Protein AF-A0A354J6S6-F1 (afdb_monomer)

Structure (mmCIF, N/CA/C/O backbone):
data_AF-A0A354J6S6-F1
#
_entry.id   AF-A0A354J6S6-F1
#
loop_
_atom_site.group_PDB
_atom_site.id
_atom_site.type_symbol
_atom_site.label_atom_id
_atom_site.label_alt_id
_atom_site.label_comp_id
_atom_site.label_asym_id
_atom_site.label_entity_id
_atom_site.label_seq_id
_atom_site.pdbx_PDB_ins_code
_atom_site.Cartn_x
_atom_site.Cartn_y
_atom_site.Cartn_z
_atom_site.occupancy
_atom_site.B_iso_or_equiv
_atom_site.auth_seq_id
_atom_site.auth_comp_id
_atom_site.auth_asym_id
_atom_site.auth_atom_id
_atom_site.pdbx_PDB_model_num
ATOM 1 N N . PHE A 1 1 ? -6.147 19.879 9.873 1.00 92.12 1 PHE A N 1
ATOM 2 C CA . PHE A 1 1 ? -7.380 19.449 9.183 1.00 92.12 1 PHE A CA 1
ATOM 3 C C . PHE A 1 1 ? -7.993 18.190 9.792 1.00 92.12 1 PHE A C 1
ATOM 5 O O . PHE A 1 1 ? -9.134 18.290 10.208 1.00 92.12 1 PHE A O 1
ATOM 12 N N . LEU A 1 2 ? -7.271 17.069 9.957 1.00 96.31 2 LEU A N 1
ATOM 13 C CA . LEU A 1 2 ? -7.845 15.833 10.538 1.00 96.31 2 LEU A CA 1
ATOM 14 C C . LEU A 1 2 ? -8.510 16.030 11.914 1.00 96.31 2 LEU A C 1
ATOM 16 O O . LEU A 1 2 ? -9.685 15.723 12.055 1.00 96.31 2 LEU A O 1
ATOM 20 N N . ARG A 1 3 ? -7.830 16.672 12.881 1.00 97.00 3 ARG A N 1
ATOM 21 C CA . ARG A 1 3 ? -8.440 17.005 14.191 1.00 97.00 3 ARG A CA 1
ATOM 22 C C . ARG A 1 3 ? -9.715 17.845 14.075 1.00 97.00 3 ARG A C 1
ATOM 24 O O . ARG A 1 3 ? -10.620 17.708 14.885 1.00 97.00 3 ARG A O 1
ATOM 31 N N . ALA A 1 4 ? -9.774 18.748 13.094 1.00 97.81 4 ALA A N 1
ATOM 32 C CA . ALA A 1 4 ? -10.957 19.576 12.875 1.00 97.81 4 ALA A CA 1
ATOM 33 C C . ALA A 1 4 ? -12.112 18.746 12.293 1.00 97.81 4 ALA A C 1
ATOM 35 O O . ALA A 1 4 ? -13.246 18.927 12.717 1.00 97.81 4 ALA A O 1
ATOM 36 N N . ALA A 1 5 ? -11.816 17.808 11.388 1.00 97.44 5 ALA A N 1
ATOM 37 C CA . ALA A 1 5 ? -12.805 16.888 10.834 1.00 97.44 5 ALA A CA 1
ATOM 38 C C . ALA A 1 5 ? -13.361 15.926 11.901 1.00 97.44 5 ALA A C 1
ATOM 40 O O . ALA A 1 5 ? -14.571 15.749 11.979 1.00 97.44 5 ALA A O 1
ATOM 41 N N . GLU A 1 6 ? -12.509 15.365 12.766 1.00 97.69 6 GLU A N 1
ATOM 42 C CA . GLU A 1 6 ? -12.949 14.545 13.908 1.00 97.69 6 GLU A CA 1
ATOM 43 C C . GLU A 1 6 ? -13.781 15.350 14.906 1.00 97.69 6 GLU A C 1
ATOM 45 O O . GLU A 1 6 ? -14.809 14.875 15.382 1.00 97.69 6 GLU A O 1
ATOM 50 N N . LYS A 1 7 ? -13.382 16.599 15.186 1.00 97.56 7 LYS A N 1
ATOM 51 C CA . LYS A 1 7 ? -14.154 17.498 16.049 1.00 97.56 7 LYS A CA 1
ATOM 52 C C . LYS A 1 7 ? -15.552 17.768 15.489 1.00 97.56 7 LYS A C 1
ATOM 54 O O . LYS A 1 7 ? -16.501 17.770 16.262 1.00 97.56 7 LYS A O 1
ATOM 59 N N . GLU A 1 8 ? -15.669 18.003 14.183 1.00 98.00 8 GLU A N 1
ATOM 60 C CA . GLU A 1 8 ? -16.962 18.235 13.527 1.00 98.00 8 GLU A CA 1
ATOM 61 C C . GLU A 1 8 ? -17.826 16.967 13.513 1.00 98.00 8 GLU A C 1
ATOM 63 O O . GLU A 1 8 ? -19.022 17.025 13.778 1.00 98.00 8 GLU A O 1
ATOM 68 N N . ARG A 1 9 ? -17.218 15.802 13.254 1.00 96.19 9 ARG A N 1
ATOM 69 C CA . ARG A 1 9 ? -17.918 14.510 13.252 1.00 96.19 9 ARG A CA 1
ATOM 70 C C . ARG A 1 9 ? -18.348 14.066 14.657 1.00 96.19 9 ARG A C 1
ATOM 72 O O . ARG A 1 9 ? -19.342 13.360 14.789 1.00 96.19 9 ARG A O 1
ATOM 79 N N . GLY A 1 10 ? -17.604 14.453 15.693 1.00 97.19 10 GLY A N 1
ATOM 80 C CA . GLY A 1 10 ? -17.830 14.038 17.082 1.00 97.19 10 GLY A CA 1
ATOM 81 C C . GLY A 1 10 ? -17.272 12.652 17.435 1.00 97.19 10 GLY A C 1
ATOM 82 O O . GLY A 1 10 ? -17.490 12.176 18.546 1.00 97.19 10 GLY A O 1
ATOM 83 N N . GLU A 1 11 ? -16.540 12.010 16.524 1.00 95.81 11 GLU A N 1
ATOM 84 C CA . GLU A 1 11 ? -15.887 10.711 16.721 1.00 95.81 11 GLU A CA 1
ATOM 85 C C . GLU A 1 11 ? -14.614 10.598 15.867 1.00 95.81 11 GLU A C 1
ATOM 87 O O . GLU A 1 11 ? -14.415 11.364 14.917 1.00 95.81 11 GLU A O 1
ATOM 92 N N . SER A 1 12 ? -13.754 9.632 16.203 1.00 95.50 12 SER A N 1
ATOM 93 C CA . SER A 1 12 ? -12.519 9.368 15.460 1.00 95.50 12 SER A CA 1
ATOM 94 C C . SER A 1 12 ? -12.793 8.914 14.027 1.00 95.50 12 SER A C 1
ATOM 96 O O . SER A 1 12 ? -13.715 8.138 13.763 1.00 95.50 12 SER A O 1
ATOM 98 N N . LEU A 1 13 ? -11.948 9.356 13.097 1.00 96.81 13 LEU A N 1
ATOM 99 C CA . LEU A 1 13 ? -11.985 8.907 11.710 1.00 96.81 13 LEU A CA 1
ATOM 100 C C . LEU A 1 13 ? -11.153 7.635 11.543 1.00 96.81 13 LEU A C 1
ATOM 102 O O . LEU A 1 13 ? -10.016 7.560 12.004 1.00 96.81 13 LEU A O 1
ATOM 106 N N . ASP A 1 14 ? -11.696 6.663 10.814 1.00 96.38 14 ASP A N 1
ATOM 107 C CA . ASP A 1 14 ? -10.903 5.562 10.277 1.00 96.38 14 ASP A CA 1
ATOM 108 C C . ASP A 1 14 ? -10.081 6.071 9.091 1.00 96.38 14 ASP A C 1
ATOM 110 O O . ASP A 1 14 ? -10.628 6.446 8.054 1.00 96.38 14 ASP A O 1
ATOM 114 N N . ILE A 1 15 ? -8.758 6.089 9.249 1.00 98.31 15 ILE A N 1
ATOM 115 C CA . ILE A 1 15 ? -7.832 6.575 8.226 1.00 98.31 15 ILE A CA 1
ATOM 116 C C . ILE A 1 15 ? -7.281 5.402 7.422 1.00 98.31 15 ILE A C 1
ATOM 118 O O . ILE A 1 15 ? -6.848 4.385 7.976 1.00 98.31 15 ILE A O 1
ATOM 122 N N . MET A 1 16 ? -7.278 5.590 6.106 1.00 98.56 16 MET A N 1
ATOM 123 C CA . MET A 1 16 ? -6.583 4.760 5.136 1.00 98.56 16 MET A CA 1
ATOM 124 C C . MET A 1 16 ? -5.402 5.545 4.574 1.00 98.56 16 MET A C 1
ATOM 126 O O . MET A 1 16 ? -5.558 6.707 4.200 1.00 98.56 16 MET A O 1
ATOM 130 N N . LEU A 1 17 ? -4.226 4.927 4.552 1.00 98.69 17 LEU A N 1
ATOM 131 C CA . LEU A 1 17 ? -3.008 5.516 4.005 1.00 98.69 17 LEU A CA 1
ATOM 132 C C . LEU A 1 17 ? -2.629 4.809 2.705 1.00 98.69 17 LEU A C 1
ATOM 134 O O . LEU A 1 17 ? -2.772 3.597 2.605 1.00 98.69 17 LEU A O 1
ATOM 138 N N . SER A 1 18 ? -2.109 5.556 1.741 1.00 98.69 18 SER A N 1
ATOM 139 C CA . SER A 1 18 ? -1.698 5.028 0.439 1.00 98.69 18 SER A CA 1
ATOM 140 C C . SER A 1 18 ? -0.438 5.791 0.006 1.00 98.69 18 SER A C 1
ATOM 142 O O . SER A 1 18 ? -0.470 7.025 -0.032 1.00 98.69 18 SER A O 1
ATOM 144 N N . PRO A 1 19 ? 0.709 5.135 -0.246 1.00 98.50 19 PRO A N 1
ATOM 145 C CA . PRO A 1 19 ? 1.922 5.817 -0.684 1.00 98.50 19 PRO A CA 1
ATOM 146 C C . PRO A 1 19 ? 1.968 5.972 -2.210 1.00 98.50 19 PRO A C 1
ATOM 148 O O . PRO A 1 19 ? 1.656 5.044 -2.947 1.00 98.50 19 PRO A O 1
ATOM 151 N N . TRP A 1 20 ? 2.413 7.136 -2.696 1.00 98.75 20 TRP A N 1
ATOM 152 C CA . TRP A 1 20 ? 2.583 7.388 -4.138 1.00 98.75 20 TRP A CA 1
ATOM 153 C C . TRP A 1 20 ? 3.976 7.000 -4.631 1.00 98.75 20 TRP A C 1
ATOM 155 O O . TRP A 1 20 ? 4.140 6.575 -5.771 1.00 98.75 20 TRP A O 1
ATOM 165 N N . THR A 1 21 ? 5.001 7.157 -3.795 1.00 98.56 21 THR A N 1
ATOM 166 C CA . THR A 1 21 ? 6.372 6.804 -4.161 1.00 98.56 21 THR A CA 1
ATOM 167 C C . THR A 1 21 ? 7.246 6.625 -2.919 1.00 98.56 21 THR A C 1
ATOM 169 O O . THR A 1 21 ? 7.136 7.415 -1.975 1.00 98.56 21 THR A O 1
ATOM 172 N N . PRO A 1 22 ? 8.182 5.662 -2.929 1.00 98.62 22 PRO A N 1
ATOM 173 C CA . PRO A 1 22 ? 9.331 5.675 -2.033 1.00 98.62 22 PRO A CA 1
ATOM 174 C C . PRO A 1 22 ? 10.226 6.909 -2.271 1.00 98.62 22 PRO A C 1
ATOM 176 O O . PRO A 1 22 ? 10.141 7.546 -3.333 1.00 98.62 22 PRO A O 1
ATOM 179 N N . PRO A 1 23 ? 11.126 7.244 -1.327 1.00 98.56 23 PRO A N 1
ATOM 180 C CA . PRO A 1 23 ? 12.187 8.224 -1.542 1.00 98.56 23 PRO A CA 1
ATOM 181 C C . PRO A 1 23 ? 13.029 7.922 -2.786 1.00 98.56 23 PRO A C 1
ATOM 183 O O . PRO A 1 23 ? 13.319 6.767 -3.083 1.00 98.56 23 PRO A O 1
ATOM 186 N N . ALA A 1 24 ? 13.479 8.976 -3.471 1.00 98.62 24 ALA A N 1
ATOM 187 C CA . ALA A 1 24 ? 14.193 8.891 -4.747 1.00 98.62 24 ALA A CA 1
ATOM 188 C C . ALA A 1 24 ? 15.369 7.897 -4.733 1.00 98.62 24 ALA A C 1
ATOM 190 O O . ALA A 1 24 ? 15.461 7.046 -5.610 1.00 98.62 24 ALA A O 1
ATOM 191 N N . PHE A 1 25 ? 16.219 7.927 -3.700 1.00 98.56 25 PHE A N 1
ATOM 192 C CA . PHE A 1 25 ? 17.387 7.039 -3.611 1.00 98.56 25 PHE A CA 1
ATOM 193 C C . PHE A 1 25 ? 17.024 5.544 -3.558 1.00 98.56 25 PHE A C 1
ATOM 195 O O . PHE A 1 25 ? 17.831 4.701 -3.957 1.00 98.56 25 PHE A O 1
ATOM 202 N N . MET A 1 26 ? 15.802 5.213 -3.121 1.00 98.81 26 MET A N 1
ATOM 203 C CA . MET A 1 26 ? 15.307 3.837 -3.081 1.00 98.81 26 MET A CA 1
ATOM 204 C C . MET A 1 26 ? 14.821 3.327 -4.437 1.00 98.81 26 MET A C 1
ATOM 206 O O . MET A 1 26 ? 14.492 2.148 -4.563 1.00 98.81 26 MET A O 1
ATOM 210 N N . LYS A 1 27 ? 14.741 4.197 -5.447 1.00 98.81 27 LYS A N 1
ATOM 211 C CA . LYS A 1 27 ? 14.114 3.889 -6.728 1.00 98.81 27 LYS A CA 1
ATOM 212 C C . LYS A 1 27 ? 15.127 3.677 -7.834 1.00 98.81 27 LYS A C 1
ATOM 214 O O . LYS A 1 27 ? 16.179 4.310 -7.863 1.00 98.81 27 LYS A O 1
ATOM 219 N N . THR A 1 28 ? 14.793 2.799 -8.775 1.00 98.75 28 THR A N 1
ATOM 220 C CA . THR A 1 28 ? 15.647 2.446 -9.921 1.00 98.75 28 THR A CA 1
ATOM 221 C C . THR A 1 28 ? 15.951 3.625 -10.846 1.00 98.75 28 THR A C 1
ATOM 223 O O . THR A 1 28 ? 16.951 3.584 -11.550 1.00 98.75 28 THR A O 1
ATOM 226 N N . ASN A 1 29 ? 15.098 4.651 -10.858 1.00 98.44 29 ASN A N 1
ATOM 227 C CA . ASN A 1 29 ? 15.266 5.874 -11.644 1.00 98.44 29 ASN A CA 1
ATOM 228 C C . ASN A 1 29 ? 15.810 7.058 -10.828 1.00 98.44 29 ASN A C 1
ATOM 230 O O . ASN A 1 29 ? 15.944 8.142 -11.378 1.00 98.44 29 ASN A O 1
ATOM 234 N N . GLU A 1 30 ? 16.082 6.870 -9.532 1.00 98.44 30 GLU A N 1
ATOM 235 C CA . GLU A 1 30 ? 16.580 7.919 -8.629 1.00 98.44 30 GLU A CA 1
ATOM 236 C C . GLU A 1 30 ? 15.703 9.185 -8.584 1.00 98.44 30 GLU A C 1
ATOM 238 O O . GLU A 1 30 ? 16.167 10.275 -8.253 1.00 98.44 30 GLU A O 1
ATOM 243 N N . GLU A 1 31 ? 14.405 9.038 -8.866 1.00 98.25 31 GLU A N 1
ATOM 244 C CA . GLU A 1 31 ? 13.436 10.131 -8.932 1.00 98.25 31 GLU A CA 1
ATOM 245 C C . GLU A 1 31 ? 12.104 9.723 -8.288 1.00 98.25 31 GLU A C 1
ATOM 247 O O . GLU A 1 31 ? 11.681 8.569 -8.3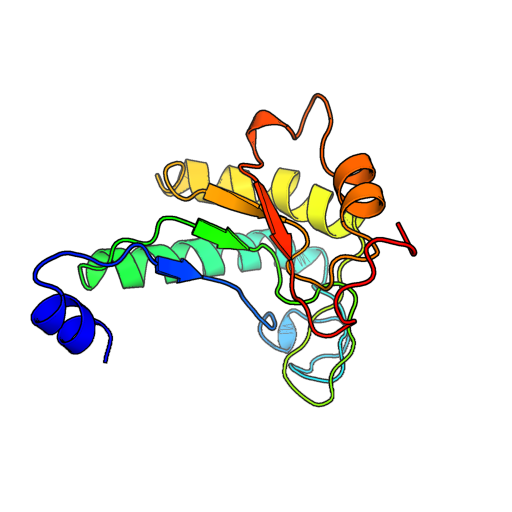40 1.00 98.25 31 GLU A O 1
ATOM 252 N N . ARG A 1 32 ? 11.400 10.682 -7.677 1.00 98.19 32 ARG A N 1
ATOM 253 C CA . ARG A 1 32 ? 10.051 10.462 -7.133 1.00 98.19 32 ARG A CA 1
ATOM 254 C C . ARG A 1 32 ? 8.978 10.336 -8.218 1.00 98.19 32 ARG A C 1
ATOM 256 O O . ARG A 1 32 ? 8.057 9.544 -8.042 1.00 98.19 32 ARG A O 1
ATOM 263 N N . ALA A 1 33 ? 9.108 11.078 -9.314 1.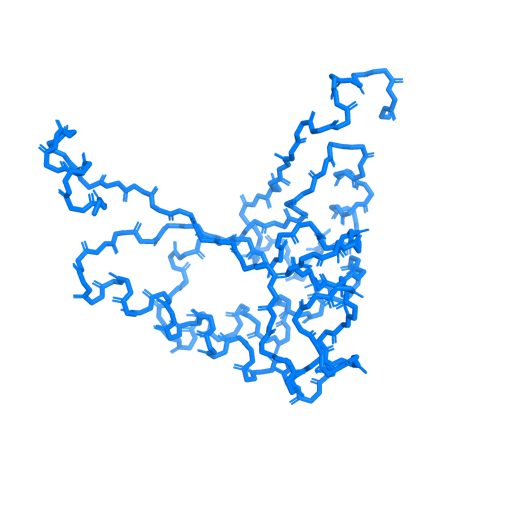00 98.31 33 ALA A N 1
ATOM 264 C CA . ALA A 1 33 ? 8.181 11.051 -10.439 1.00 98.31 33 ALA A CA 1
ATOM 265 C C . ALA A 1 33 ? 8.616 10.062 -11.534 1.00 98.31 33 ALA A C 1
ATOM 267 O O . ALA A 1 33 ? 9.614 9.352 -11.385 1.00 98.31 33 ALA A O 1
ATOM 268 N N . HIS A 1 34 ? 7.842 10.009 -12.621 1.00 98.31 34 HIS A N 1
ATOM 269 C CA . HIS A 1 34 ? 8.142 9.251 -13.839 1.00 98.31 34 HIS A CA 1
ATOM 270 C C . HIS A 1 34 ? 8.294 7.740 -13.613 1.00 98.31 34 HIS A C 1
ATOM 272 O O . HIS A 1 34 ? 9.058 7.060 -14.301 1.00 98.31 34 HIS A O 1
ATOM 278 N N . GLY A 1 35 ? 7.533 7.190 -12.662 1.00 97.81 35 GLY A N 1
ATOM 279 C CA . GLY A 1 35 ? 7.537 5.767 -12.355 1.00 97.81 35 GLY A CA 1
ATOM 280 C C . GLY A 1 35 ? 8.845 5.326 -11.706 1.00 97.81 35 GLY A C 1
ATOM 281 O O . GLY A 1 35 ? 9.175 5.760 -10.608 1.00 97.81 35 GLY A O 1
ATOM 282 N N . GLY A 1 36 ? 9.570 4.411 -12.349 1.00 98.50 36 GLY A N 1
ATOM 283 C CA . GLY A 1 36 ? 10.635 3.647 -11.694 1.00 98.50 36 GLY A CA 1
ATOM 284 C C . GLY A 1 36 ? 10.073 2.614 -10.715 1.00 98.50 36 GLY A C 1
ATOM 285 O O . GLY A 1 36 ? 8.864 2.526 -10.513 1.00 98.50 36 GLY A O 1
ATOM 286 N N . LYS A 1 37 ? 10.948 1.803 -10.124 1.00 98.75 37 LYS A N 1
ATOM 287 C CA . LYS A 1 37 ? 10.572 0.737 -9.186 1.00 98.75 37 LYS A CA 1
ATOM 288 C C . LYS A 1 37 ? 11.335 0.867 -7.882 1.00 98.75 37 LYS A C 1
ATOM 290 O O . LYS A 1 37 ? 12.433 1.421 -7.872 1.00 98.75 37 LYS A O 1
ATOM 295 N N . LEU A 1 38 ? 10.794 0.305 -6.806 1.00 98.81 38 LEU A N 1
ATOM 296 C CA . LEU A 1 38 ? 11.555 0.091 -5.579 1.00 98.81 38 LEU A CA 1
ATO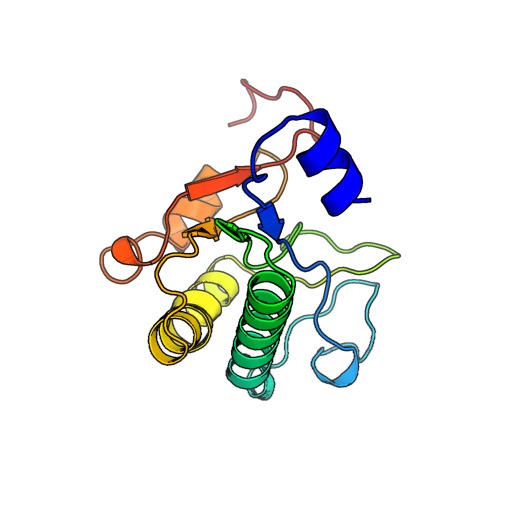M 297 C C . LEU A 1 38 ? 12.705 -0.889 -5.859 1.00 98.81 38 LEU A C 1
ATOM 299 O O . LEU A 1 38 ? 12.466 -1.996 -6.347 1.00 98.81 38 LEU A O 1
ATOM 303 N N . LYS A 1 39 ? 13.949 -0.498 -5.560 1.00 98.62 39 LYS A N 1
ATOM 304 C CA . LYS A 1 39 ? 15.094 -1.407 -5.694 1.00 98.62 39 LYS A CA 1
ATOM 305 C C . LYS A 1 39 ? 14.987 -2.526 -4.638 1.00 98.62 39 LYS A C 1
ATOM 307 O O . LYS A 1 39 ? 14.606 -2.230 -3.499 1.00 98.62 39 LYS A O 1
ATOM 312 N N . PRO A 1 40 ? 15.306 -3.791 -4.971 1.00 97.94 40 PRO A N 1
ATOM 313 C CA . PRO A 1 40 ? 15.136 -4.921 -4.054 1.00 97.94 40 PRO A CA 1
ATOM 314 C C . PRO A 1 40 ? 15.806 -4.738 -2.685 1.00 97.94 40 PRO A C 1
ATOM 316 O O . PRO A 1 40 ? 15.212 -5.080 -1.666 1.00 97.94 40 PRO A O 1
ATOM 319 N N . GLU A 1 41 ? 16.992 -4.131 -2.646 1.00 98.38 41 GLU A N 1
ATOM 320 C CA . GLU A 1 41 ? 17.766 -3.873 -1.427 1.00 98.38 41 GLU A CA 1
ATOM 321 C C . GLU A 1 41 ? 17.096 -2.895 -0.445 1.00 98.38 41 GLU A C 1
ATOM 323 O O . GLU A 1 41 ? 17.483 -2.838 0.719 1.00 98.38 41 GLU A O 1
ATOM 328 N N . TYR A 1 42 ? 16.074 -2.149 -0.880 1.00 98.75 42 TYR A N 1
ATOM 329 C CA . TYR A 1 42 ? 15.330 -1.215 -0.030 1.00 98.75 42 TYR A CA 1
ATOM 330 C C . TYR A 1 42 ? 13.944 -1.722 0.381 1.00 98.75 42 TYR A C 1
ATOM 332 O O . TYR A 1 42 ? 13.223 -0.985 1.050 1.00 98.75 42 TYR A O 1
ATOM 340 N N . ARG A 1 43 ? 13.557 -2.959 0.035 1.00 98.62 43 ARG A N 1
ATOM 341 C CA . ARG A 1 43 ? 12.241 -3.525 0.397 1.00 98.62 43 ARG A CA 1
ATOM 342 C C . ARG A 1 43 ? 11.994 -3.490 1.907 1.00 98.62 43 ARG A C 1
ATOM 344 O O . ARG A 1 43 ? 11.010 -2.906 2.351 1.00 98.62 43 ARG A O 1
ATOM 351 N N . GLU A 1 44 ? 12.914 -4.023 2.704 1.00 98.62 44 GLU A N 1
ATOM 352 C CA . GLU A 1 44 ? 12.779 -4.003 4.168 1.00 98.62 44 GLU A CA 1
ATOM 353 C C . GLU A 1 44 ? 12.756 -2.573 4.720 1.00 98.62 44 GLU A C 1
ATOM 355 O O . GLU A 1 44 ? 11.886 -2.221 5.513 1.00 98.62 44 GLU A O 1
ATOM 360 N N . PHE A 1 45 ? 13.660 -1.710 4.244 1.00 98.81 45 PHE A N 1
ATOM 361 C CA . PHE A 1 45 ? 13.716 -0.319 4.694 1.00 98.81 45 PHE A CA 1
ATOM 362 C C . PHE A 1 45 ? 12.414 0.434 4.382 1.00 98.81 45 PHE A C 1
ATOM 364 O O . PHE A 1 45 ? 11.941 1.232 5.190 1.00 98.81 45 PHE A O 1
ATOM 371 N N . TRP A 1 46 ? 11.817 0.188 3.215 1.00 98.88 46 TRP A N 1
ATOM 372 C CA . TRP A 1 46 ? 10.558 0.810 2.824 1.00 98.88 46 TRP A CA 1
ATOM 373 C C . TRP A 1 46 ? 9.386 0.338 3.694 1.00 98.88 46 TRP A C 1
ATOM 375 O O . TRP A 1 46 ? 8.576 1.160 4.124 1.00 98.88 46 TRP A O 1
ATOM 385 N N . ALA A 1 47 ? 9.332 -0.951 4.037 1.00 98.88 47 ALA A N 1
ATOM 386 C CA . ALA A 1 47 ? 8.343 -1.484 4.973 1.00 98.88 47 ALA A CA 1
ATOM 387 C C . ALA A 1 47 ? 8.475 -0.870 6.381 1.00 98.88 47 ALA A C 1
ATOM 389 O O . ALA A 1 47 ? 7.477 -0.456 6.975 1.00 98.88 47 ALA A O 1
ATOM 390 N N . GLU A 1 48 ? 9.702 -0.732 6.890 1.00 98.81 48 GLU A N 1
ATOM 391 C CA . GLU A 1 48 ? 9.990 -0.076 8.174 1.00 98.81 48 GLU A CA 1
ATOM 392 C C . GLU A 1 48 ? 9.601 1.414 8.148 1.00 98.81 48 GLU A C 1
ATOM 394 O O . GLU A 1 48 ? 9.032 1.938 9.108 1.00 98.81 48 GLU A O 1
ATOM 399 N N . TYR A 1 49 ? 9.836 2.101 7.024 1.00 98.75 49 TYR A N 1
ATOM 400 C CA . TYR A 1 49 ? 9.403 3.486 6.833 1.00 98.75 49 TYR A CA 1
ATOM 401 C C . TYR A 1 49 ? 7.874 3.622 6.904 1.00 98.75 49 TYR A C 1
ATOM 403 O O . TYR A 1 49 ? 7.372 4.523 7.580 1.00 98.75 49 TYR A O 1
ATOM 411 N N . ILE A 1 50 ? 7.130 2.722 6.249 1.00 98.88 50 ILE A N 1
ATOM 412 C CA . ILE A 1 50 ? 5.660 2.684 6.313 1.00 98.88 50 ILE A CA 1
ATOM 413 C C . ILE A 1 50 ? 5.187 2.446 7.753 1.00 98.88 50 ILE A C 1
ATOM 415 O O . ILE A 1 50 ? 4.314 3.173 8.230 1.00 98.88 50 ILE A O 1
ATOM 419 N N . CYS A 1 51 ? 5.785 1.486 8.469 1.00 98.88 51 CYS A N 1
ATOM 420 C CA . CYS A 1 51 ? 5.446 1.212 9.870 1.00 98.88 51 CYS A CA 1
ATOM 421 C C . CYS A 1 51 ? 5.649 2.454 10.739 1.00 98.88 51 CYS A C 1
ATOM 423 O O . CYS A 1 51 ? 4.734 2.865 11.453 1.00 98.88 51 CYS A O 1
ATOM 425 N N . ARG A 1 52 ? 6.799 3.123 10.602 1.00 98.75 52 ARG A N 1
ATOM 426 C CA . ARG A 1 52 ? 7.069 4.364 11.328 1.00 98.75 52 ARG A CA 1
ATOM 427 C C . ARG A 1 52 ? 6.050 5.453 11.001 1.00 98.75 52 ARG A C 1
ATOM 429 O O . ARG A 1 52 ? 5.594 6.147 11.901 1.00 98.75 52 ARG A O 1
ATOM 436 N N . TYR A 1 53 ? 5.658 5.605 9.738 1.00 98.69 53 TYR A N 1
ATOM 437 C CA . TYR A 1 53 ? 4.644 6.589 9.353 1.00 98.69 53 TYR A CA 1
ATOM 438 C C . TYR A 1 53 ? 3.291 6.319 10.037 1.00 98.69 53 TYR A C 1
ATOM 440 O O . TYR A 1 53 ? 2.662 7.244 10.554 1.00 98.69 53 TYR A O 1
ATOM 448 N N . ILE A 1 54 ? 2.868 5.052 10.101 1.00 98.81 54 ILE A N 1
ATOM 449 C CA . ILE A 1 54 ? 1.654 4.630 10.816 1.00 98.81 54 ILE A CA 1
ATOM 450 C C . ILE A 1 54 ? 1.771 4.930 12.317 1.00 98.81 54 ILE A C 1
ATOM 452 O O . ILE A 1 54 ? 0.839 5.476 12.911 1.00 98.81 54 ILE A O 1
ATOM 456 N N . GLU A 1 55 ? 2.903 4.599 12.938 1.00 98.75 55 GLU A N 1
ATOM 457 C CA . GLU A 1 55 ? 3.152 4.856 14.361 1.00 98.75 55 GLU A CA 1
ATOM 458 C C . GLU A 1 55 ? 3.085 6.345 14.705 1.00 98.75 55 GLU A C 1
ATOM 460 O O . GLU A 1 55 ? 2.512 6.701 15.734 1.00 98.75 55 GLU A O 1
ATOM 465 N N . GLU A 1 56 ? 3.621 7.223 13.852 1.00 98.69 56 GLU A N 1
ATOM 466 C CA . GLU A 1 56 ? 3.540 8.670 14.070 1.00 98.69 56 GLU A CA 1
ATOM 467 C C . GLU A 1 56 ? 2.085 9.172 13.999 1.00 98.69 56 GLU A C 1
ATOM 469 O O . GLU A 1 56 ? 1.678 9.980 14.834 1.00 98.69 56 GLU A O 1
ATOM 474 N N . TYR A 1 57 ? 1.246 8.636 13.100 1.00 98.38 57 TYR A N 1
ATOM 475 C CA . TYR A 1 57 ? -0.196 8.935 13.114 1.00 98.38 57 TYR A CA 1
ATOM 476 C C . TYR A 1 57 ? -0.872 8.459 14.402 1.00 98.38 57 TYR A C 1
ATOM 478 O O . TYR A 1 57 ? -1.623 9.219 15.021 1.00 98.38 57 TYR A O 1
ATOM 486 N N . LYS A 1 58 ? -0.591 7.219 14.827 1.00 97.88 58 LYS A N 1
ATOM 487 C CA . LYS A 1 58 ? -1.142 6.664 16.072 1.00 97.88 58 LYS A CA 1
ATOM 488 C C . LYS A 1 58 ? -0.694 7.487 17.290 1.00 97.88 58 LYS A C 1
ATOM 490 O O . LYS A 1 58 ? -1.508 7.749 18.173 1.00 97.88 58 LYS A O 1
ATOM 495 N N . ARG A 1 59 ? 0.556 7.968 17.318 1.00 98.31 59 ARG A N 1
ATOM 496 C CA . ARG A 1 59 ? 1.095 8.849 18.374 1.00 98.31 59 ARG A CA 1
ATOM 497 C C . ARG A 1 59 ? 0.375 10.195 18.442 1.00 98.31 59 ARG A C 1
ATOM 499 O O . ARG A 1 59 ? 0.139 10.699 19.535 1.00 98.31 59 ARG A O 1
ATOM 506 N N . GLU A 1 60 ? -0.011 10.751 17.297 1.00 97.50 60 GLU A N 1
ATOM 507 C CA . GLU A 1 60 ? -0.790 11.995 17.219 1.00 97.50 60 GLU A CA 1
ATOM 508 C C . GLU A 1 60 ? -2.279 11.822 17.589 1.00 97.50 60 GLU A C 1
ATOM 510 O O . GLU A 1 60 ? -3.022 12.812 17.606 1.00 97.50 60 GLU A O 1
ATOM 515 N N . GLY A 1 61 ? -2.696 10.592 17.923 1.00 96.88 61 GLY A N 1
ATOM 516 C CA . GLY A 1 61 ? -4.042 10.233 18.372 1.00 96.88 61 GLY A CA 1
ATOM 517 C C . GLY A 1 61 ? -4.974 9.744 17.263 1.00 96.88 61 GLY A C 1
ATOM 518 O O . GLY A 1 61 ? -6.169 9.599 17.506 1.00 96.88 61 GLY A O 1
ATOM 519 N N . PHE A 1 62 ? -4.460 9.495 16.056 1.00 98.19 62 PHE A N 1
ATOM 520 C CA . PHE A 1 62 ? -5.280 9.122 14.907 1.00 98.19 62 PHE A CA 1
ATOM 521 C C . PHE A 1 62 ? -5.369 7.610 14.696 1.00 98.19 62 PHE A C 1
ATOM 523 O O . PHE A 1 62 ? -4.382 6.878 14.803 1.00 98.19 62 PHE A O 1
ATOM 530 N N . LYS A 1 63 ? -6.558 7.138 14.312 1.00 97.75 63 LYS A N 1
ATOM 531 C CA . LYS A 1 63 ? -6.813 5.723 14.039 1.00 97.75 63 LYS A CA 1
ATOM 532 C C . LYS A 1 63 ? -6.519 5.382 12.578 1.00 97.75 63 LYS A C 1
ATOM 534 O O . LYS A 1 63 ? -7.372 5.515 11.704 1.00 97.75 63 LYS A O 1
ATOM 539 N N . VAL A 1 64 ? -5.313 4.887 12.316 1.00 98.56 64 VAL A N 1
ATOM 540 C CA . VAL A 1 64 ? -4.989 4.250 11.031 1.00 98.56 64 VAL A CA 1
ATOM 541 C C . VAL A 1 64 ? -5.525 2.824 11.042 1.00 98.56 64 VAL A C 1
ATOM 543 O O . VAL A 1 64 ? -5.118 2.023 11.877 1.00 98.56 64 VAL A O 1
ATOM 546 N N . SER A 1 65 ? -6.443 2.520 10.128 1.00 98.25 65 SER A N 1
ATOM 547 C CA . SER A 1 65 ? -7.122 1.219 10.049 1.00 98.25 65 SER A CA 1
ATOM 548 C C . SER A 1 65 ? -6.797 0.442 8.776 1.00 98.25 65 SER A C 1
ATOM 550 O O . SER A 1 65 ? -6.981 -0.774 8.738 1.00 98.25 65 SER A O 1
ATOM 552 N N . ARG A 1 66 ? -6.342 1.132 7.723 1.00 98.75 66 ARG A N 1
ATOM 553 C CA . ARG A 1 66 ? -6.091 0.554 6.401 1.00 98.75 66 ARG A CA 1
ATOM 554 C C . ARG A 1 66 ? -4.852 1.156 5.751 1.00 98.75 66 ARG A C 1
ATOM 556 O O . ARG A 1 66 ? -4.510 2.314 5.987 1.00 98.75 66 ARG A O 1
ATOM 563 N N . LEU A 1 67 ? -4.240 0.371 4.881 1.00 98.81 67 LEU A N 1
ATOM 564 C CA . LEU A 1 67 ? -3.123 0.743 4.027 1.00 98.81 67 LEU A CA 1
ATOM 565 C C . LEU A 1 67 ? -3.379 0.197 2.614 1.00 98.81 67 LEU A C 1
ATOM 567 O O . LEU A 1 67 ? -3.945 -0.892 2.490 1.00 98.81 67 LEU A O 1
ATOM 571 N N . THR A 1 68 ? -2.960 0.902 1.564 1.00 98.88 68 THR A N 1
ATOM 572 C CA . THR A 1 68 ? -2.604 0.246 0.293 1.00 98.88 68 THR A CA 1
ATOM 573 C C . THR A 1 68 ? -1.102 0.154 0.128 1.00 98.88 68 THR A C 1
ATOM 575 O O . THR A 1 68 ? -0.356 0.981 0.653 1.00 98.88 68 THR A O 1
ATOM 578 N N . VAL A 1 69 ? -0.640 -0.877 -0.578 1.00 98.62 69 VAL A N 1
ATOM 579 C CA . VAL A 1 69 ? 0.799 -1.105 -0.766 1.00 98.62 69 VAL A CA 1
ATOM 580 C C . VAL A 1 69 ? 1.444 0.018 -1.577 1.00 98.62 69 VAL A C 1
ATOM 582 O O . VAL A 1 69 ? 2.535 0.483 -1.248 1.00 98.62 69 VAL A O 1
ATOM 585 N N . GLN A 1 70 ? 0.763 0.445 -2.634 1.00 98.75 70 GLN A N 1
ATOM 586 C CA . GLN A 1 70 ? 1.205 1.462 -3.572 1.00 98.75 70 GLN A CA 1
ATOM 587 C C . GLN A 1 70 ? -0.036 2.016 -4.263 1.00 98.75 70 GLN A C 1
ATOM 589 O O . GLN A 1 70 ? -0.832 1.246 -4.789 1.00 98.75 70 GLN A O 1
ATOM 594 N N . ASN A 1 71 ? -0.173 3.336 -4.311 1.00 98.81 71 ASN A N 1
ATOM 595 C CA . ASN A 1 71 ? -1.168 3.968 -5.162 1.00 98.81 71 ASN A CA 1
ATOM 596 C C . ASN A 1 71 ? -0.794 3.759 -6.629 1.00 98.81 71 ASN A C 1
ATOM 598 O O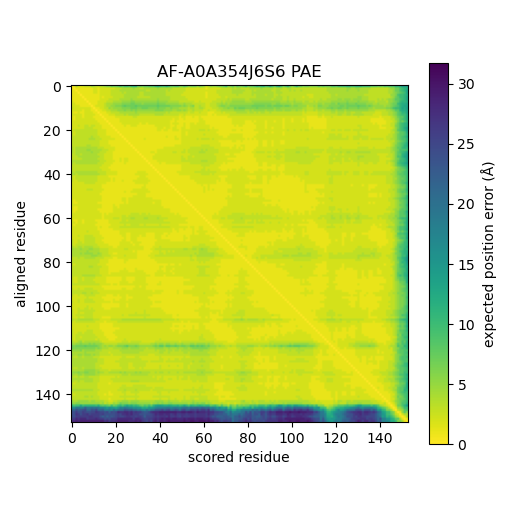 . ASN A 1 71 ? 0.318 4.100 -7.042 1.00 98.81 71 ASN A O 1
ATOM 602 N N . GLU A 1 72 ? -1.743 3.282 -7.422 1.00 98.19 72 GLU A N 1
ATOM 603 C CA . GLU A 1 72 ? -1.611 3.131 -8.864 1.00 98.19 72 GLU A CA 1
ATOM 604 C C . GLU A 1 72 ? -0.318 2.421 -9.329 1.00 98.19 72 GLU A C 1
ATOM 606 O O . GLU A 1 72 ? 0.431 2.966 -10.144 1.00 98.19 72 GLU A O 1
ATOM 611 N N . PRO A 1 73 ? -0.042 1.186 -8.865 1.00 98.06 73 PRO A N 1
ATOM 612 C CA . PRO A 1 73 ? 1.210 0.472 -9.123 1.00 98.06 73 PRO A CA 1
ATOM 613 C C . PRO A 1 73 ? 1.455 0.174 -10.607 1.00 98.06 73 PRO A C 1
ATOM 615 O O . PRO A 1 73 ? 2.580 -0.132 -10.992 1.00 98.06 73 PRO A O 1
ATOM 618 N N . ALA A 1 74 ? 0.423 0.254 -11.450 1.00 97.00 74 ALA A N 1
ATOM 619 C CA . ALA A 1 74 ? 0.516 0.039 -12.890 1.00 97.00 74 ALA A CA 1
ATOM 620 C C . ALA A 1 74 ? 0.667 1.341 -13.708 1.00 97.00 74 ALA A C 1
ATOM 622 O O . ALA A 1 74 ? 0.691 1.269 -14.937 1.00 97.00 74 ALA A O 1
ATOM 623 N N . ALA A 1 75 ? 0.776 2.512 -13.065 1.00 95.69 75 ALA A N 1
ATOM 624 C CA . ALA A 1 75 ? 0.848 3.803 -13.748 1.00 95.69 75 ALA A CA 1
ATOM 625 C C . ALA A 1 75 ? 2.217 4.486 -13.638 1.00 95.69 75 ALA A C 1
ATOM 627 O O . ALA A 1 75 ? 2.855 4.530 -12.587 1.00 95.69 75 ALA A O 1
ATOM 628 N N . VAL A 1 76 ? 2.628 5.101 -14.747 1.00 97.38 76 VAL A N 1
ATOM 629 C CA . VAL A 1 76 ? 3.739 6.055 -14.806 1.00 97.38 76 VAL A CA 1
ATOM 630 C C . VAL A 1 76 ? 3.143 7.446 -14.907 1.00 97.38 76 VAL A C 1
ATOM 632 O O . VAL A 1 76 ? 2.439 7.736 -15.870 1.00 97.38 76 VAL A O 1
ATOM 635 N N . GLN A 1 77 ? 3.433 8.299 -13.928 1.00 97.00 77 GLN A N 1
ATOM 636 C CA . GLN A 1 77 ? 2.902 9.659 -13.869 1.00 97.00 77 GLN A CA 1
ATOM 637 C C . GLN A 1 77 ? 4.031 10.688 -13.974 1.00 97.00 77 GLN A C 1
ATOM 639 O O . GLN A 1 77 ? 5.176 10.412 -13.622 1.00 97.00 77 GLN A O 1
ATOM 644 N N . THR A 1 78 ? 3.711 11.903 -14.424 1.00 97.88 78 THR A N 1
ATOM 645 C CA . THR A 1 78 ? 4.648 13.047 -14.395 1.00 97.88 78 THR A CA 1
ATOM 646 C C . THR A 1 78 ? 4.860 13.608 -12.983 1.00 97.88 78 THR A C 1
ATOM 648 O O . THR A 1 78 ? 5.718 14.461 -12.771 1.00 97.88 78 THR A O 1
ATOM 651 N N . TRP A 1 79 ? 4.096 13.115 -12.006 1.00 97.94 79 TRP A N 1
ATOM 652 C CA . TRP A 1 79 ? 4.273 13.326 -10.569 1.00 97.94 79 TRP A CA 1
ATOM 653 C C . TRP A 1 79 ? 4.650 12.010 -9.873 1.00 97.94 79 TRP A C 1
ATOM 655 O O . TRP A 1 79 ? 4.913 10.995 -10.527 1.00 97.94 79 TRP A O 1
ATOM 665 N N . ASP A 1 80 ? 4.680 12.029 -8.538 1.00 98.69 80 ASP A N 1
ATOM 666 C CA . ASP A 1 80 ? 4.968 10.880 -7.683 1.00 98.69 80 ASP A CA 1
ATOM 667 C C . ASP A 1 80 ? 4.262 9.599 -8.157 1.00 98.69 80 ASP A C 1
ATOM 669 O O . ASP A 1 80 ? 3.035 9.516 -8.186 1.00 98.69 80 ASP A O 1
ATOM 673 N N . SER A 1 81 ? 5.055 8.605 -8.545 1.00 98.62 81 SER A N 1
ATOM 674 C CA . SER A 1 81 ? 4.574 7.297 -8.998 1.00 98.62 81 SER A CA 1
ATOM 675 C C . SER A 1 81 ? 5.665 6.253 -8.805 1.00 98.62 81 SER A C 1
ATOM 677 O O . SER A 1 81 ? 6.850 6.564 -8.910 1.00 98.62 81 SER A O 1
ATOM 679 N N . CYS A 1 82 ? 5.292 5.009 -8.519 1.00 98.81 82 CYS A N 1
ATOM 680 C CA . CYS A 1 82 ? 6.221 3.891 -8.402 1.00 98.81 82 CYS A CA 1
ATOM 681 C C . CYS A 1 82 ? 5.540 2.628 -8.926 1.00 98.81 82 CYS A C 1
ATOM 683 O O . CYS A 1 82 ? 4.433 2.295 -8.509 1.00 98.81 82 CYS A O 1
ATOM 685 N N . ILE A 1 83 ? 6.203 1.945 -9.855 1.00 98.69 83 ILE A N 1
ATOM 686 C CA . ILE A 1 83 ? 5.649 0.783 -10.537 1.00 98.69 83 ILE A CA 1
ATOM 687 C C . ILE A 1 83 ? 5.907 -0.470 -9.706 1.00 98.69 83 ILE A C 1
ATOM 689 O O . ILE A 1 83 ? 7.041 -0.736 -9.304 1.00 98.69 83 ILE A O 1
ATOM 693 N N . TYR A 1 84 ? 4.870 -1.285 -9.554 1.00 98.69 84 TYR A N 1
ATOM 694 C CA . TYR A 1 84 ? 4.979 -2.683 -9.156 1.00 98.69 84 TYR A CA 1
ATOM 695 C C . TYR A 1 84 ? 4.294 -3.539 -10.215 1.00 98.69 84 TYR A C 1
ATOM 697 O O . TYR A 1 84 ? 3.292 -3.149 -10.802 1.00 98.69 84 TYR A O 1
ATOM 705 N N . THR A 1 85 ? 4.823 -4.724 -10.475 1.00 98.50 85 THR A N 1
ATOM 706 C CA . THR A 1 85 ? 4.029 -5.828 -11.023 1.00 98.50 85 THR A CA 1
ATOM 707 C C . THR A 1 85 ? 3.266 -6.508 -9.889 1.00 98.50 85 THR A C 1
ATOM 709 O O . THR A 1 85 ? 3.675 -6.420 -8.733 1.00 98.50 85 THR A O 1
ATOM 712 N N . ALA A 1 86 ? 2.207 -7.260 -10.203 1.00 98.38 86 ALA A N 1
ATOM 713 C CA . ALA A 1 86 ? 1.483 -8.028 -9.188 1.00 98.38 86 ALA A CA 1
ATOM 714 C C . ALA A 1 86 ? 2.406 -8.996 -8.415 1.00 98.38 86 ALA A C 1
ATOM 716 O O . ALA A 1 86 ? 2.264 -9.167 -7.209 1.00 98.38 86 ALA A O 1
ATOM 717 N N . GLY A 1 87 ? 3.401 -9.587 -9.091 1.00 98.56 87 GLY A N 1
ATOM 718 C CA . GLY A 1 87 ? 4.420 -10.418 -8.444 1.00 98.56 87 GLY A CA 1
ATOM 719 C C . GLY A 1 87 ? 5.312 -9.629 -7.480 1.00 98.56 87 GLY A C 1
ATOM 720 O O . GLY A 1 87 ? 5.519 -10.063 -6.353 1.00 98.56 87 GLY A O 1
ATOM 721 N N . GLU A 1 88 ? 5.781 -8.444 -7.880 1.00 98.75 88 GLU A N 1
ATOM 722 C CA . GLU A 1 88 ? 6.585 -7.577 -7.005 1.00 98.75 88 GLU A CA 1
ATOM 723 C C . GLU A 1 88 ? 5.781 -7.064 -5.802 1.00 98.75 88 GLU A C 1
ATOM 725 O O . GLU A 1 88 ? 6.327 -6.985 -4.704 1.00 98.75 88 GLU A O 1
ATOM 730 N N . GLU A 1 89 ? 4.495 -6.733 -5.974 1.00 98.75 89 GLU A N 1
ATOM 731 C CA . GLU A 1 89 ? 3.628 -6.338 -4.856 1.00 98.75 89 GLU A CA 1
ATOM 732 C C . GLU A 1 89 ? 3.424 -7.509 -3.887 1.00 98.75 89 GLU A C 1
ATOM 734 O O . GLU A 1 89 ? 3.558 -7.335 -2.678 1.00 98.75 89 GLU A O 1
ATOM 739 N N . LYS A 1 90 ? 3.195 -8.722 -4.405 1.00 98.75 90 LYS A N 1
ATOM 740 C CA . LYS A 1 90 ? 3.103 -9.944 -3.595 1.00 98.75 90 LYS A CA 1
ATOM 741 C C . LYS A 1 90 ? 4.375 -10.212 -2.794 1.00 98.75 90 LYS A C 1
ATOM 743 O O . LYS A 1 90 ? 4.287 -10.462 -1.594 1.00 98.75 90 LYS A O 1
ATOM 748 N N . GLU A 1 91 ? 5.537 -10.172 -3.446 1.00 98.62 91 GLU A N 1
ATOM 749 C CA . GLU A 1 91 ? 6.840 -10.330 -2.787 1.00 98.62 91 GLU A CA 1
ATOM 750 C C . GLU A 1 91 ? 7.026 -9.270 -1.703 1.00 98.62 91 GLU A C 1
ATOM 752 O O . GLU A 1 91 ? 7.403 -9.588 -0.581 1.00 98.62 91 GLU A O 1
ATOM 757 N N . PHE A 1 92 ? 6.699 -8.010 -1.996 1.00 98.88 92 PHE A N 1
ATOM 758 C CA . PHE A 1 92 ? 6.819 -6.940 -1.015 1.00 98.88 92 PHE A CA 1
ATOM 759 C C . PHE A 1 92 ? 5.891 -7.141 0.191 1.00 98.88 92 PHE A C 1
ATOM 761 O O . PHE A 1 92 ? 6.336 -6.969 1.326 1.00 98.88 92 PHE A O 1
ATOM 768 N N . ILE A 1 93 ? 4.633 -7.546 -0.023 1.00 98.75 93 ILE A N 1
ATOM 769 C CA . ILE A 1 93 ? 3.698 -7.877 1.063 1.00 98.75 93 ILE A CA 1
ATOM 770 C C . ILE A 1 93 ? 4.272 -8.995 1.927 1.00 98.75 93 ILE A C 1
ATOM 772 O O . ILE A 1 93 ? 4.378 -8.842 3.144 1.00 98.75 93 ILE A O 1
ATOM 776 N N . LYS A 1 94 ? 4.639 -10.110 1.291 1.00 98.62 94 LYS A N 1
ATOM 777 C CA . LYS A 1 94 ? 5.037 -11.334 1.977 1.00 98.62 94 LYS A CA 1
ATOM 778 C C . LYS A 1 94 ? 6.358 -11.187 2.722 1.00 98.62 94 LYS A C 1
ATOM 780 O O . LYS A 1 94 ? 6.452 -11.586 3.882 1.00 98.62 94 LYS A O 1
ATOM 785 N N . ASP A 1 95 ? 7.361 -10.644 2.045 1.00 98.62 95 ASP A N 1
A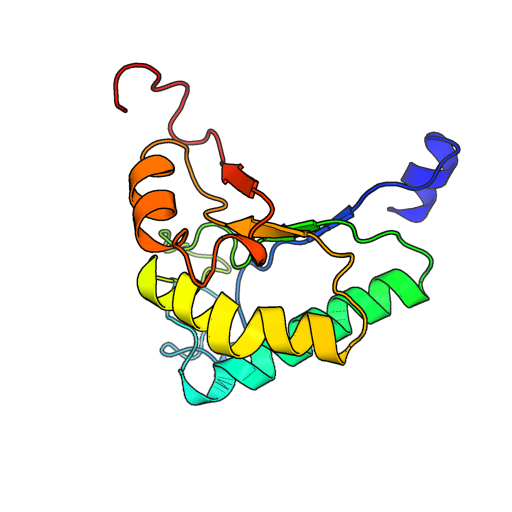TOM 786 C CA . ASP A 1 95 ? 8.749 -10.720 2.489 1.00 98.62 95 ASP A CA 1
ATOM 787 C C . ASP A 1 95 ? 9.180 -9.470 3.270 1.00 98.62 95 ASP A C 1
ATOM 789 O O . ASP A 1 95 ? 10.185 -9.518 3.973 1.00 98.62 95 ASP A O 1
ATOM 793 N N . ALA A 1 96 ? 8.427 -8.362 3.190 1.00 98.81 96 ALA A N 1
ATOM 794 C CA . ALA A 1 96 ? 8.783 -7.108 3.858 1.00 98.81 96 ALA A CA 1
ATOM 795 C C . ALA A 1 96 ? 7.631 -6.487 4.667 1.00 98.81 96 ALA A C 1
ATOM 797 O O . ALA A 1 96 ? 7.731 -6.376 5.890 1.00 98.81 96 ALA A O 1
ATOM 798 N N . LEU A 1 97 ? 6.532 -6.085 4.021 1.00 98.88 97 LEU A N 1
ATOM 799 C CA . LEU A 1 97 ? 5.491 -5.262 4.647 1.00 98.88 97 LEU A CA 1
ATOM 800 C C . LEU A 1 97 ? 4.750 -5.988 5.774 1.00 98.88 97 LEU A C 1
ATOM 802 O O . LEU A 1 97 ? 4.667 -5.463 6.883 1.00 98.88 97 LEU A O 1
ATOM 806 N N . TYR A 1 98 ? 4.215 -7.184 5.518 1.00 98.75 98 TYR A N 1
ATOM 807 C CA . TYR A 1 98 ? 3.447 -7.921 6.522 1.00 98.75 98 TYR A CA 1
ATOM 808 C C . TYR A 1 98 ? 4.309 -8.324 7.736 1.00 98.75 98 TYR A C 1
ATOM 810 O O . TYR A 1 98 ? 3.890 -8.050 8.866 1.00 98.75 98 TYR A O 1
ATOM 818 N N . PRO A 1 99 ? 5.529 -8.884 7.569 1.00 98.69 99 PRO A N 1
ATOM 819 C CA . PRO A 1 99 ? 6.435 -9.123 8.693 1.00 98.69 99 PRO A CA 1
ATOM 820 C C . PRO A 1 99 ? 6.755 -7.860 9.504 1.00 98.69 99 PRO A C 1
ATOM 822 O O . PRO A 1 99 ? 6.757 -7.921 10.736 1.00 98.69 99 PRO A O 1
ATOM 825 N N . ALA A 1 100 ? 6.980 -6.718 8.843 1.00 98.88 100 ALA A N 1
ATOM 826 C CA . ALA A 1 100 ? 7.253 -5.453 9.523 1.00 98.88 100 ALA A CA 1
ATOM 827 C C . ALA A 1 100 ? 6.048 -4.980 10.353 1.00 98.88 100 ALA A C 1
ATOM 829 O O . ALA A 1 100 ? 6.206 -4.661 11.531 1.00 98.88 100 ALA A O 1
ATOM 830 N N . LEU A 1 101 ? 4.830 -5.028 9.801 1.00 98.81 101 LEU A N 1
ATOM 831 C CA . LEU A 1 101 ? 3.619 -4.681 10.553 1.00 98.81 101 LEU A CA 1
ATOM 832 C C . LEU A 1 101 ? 3.450 -5.567 11.792 1.00 98.81 101 LEU A C 1
ATOM 834 O O . LEU A 1 101 ? 3.170 -5.059 12.876 1.00 98.81 101 LEU A O 1
ATOM 838 N N . VAL A 1 102 ? 3.674 -6.879 11.671 1.00 98.69 102 VAL A N 1
ATOM 839 C CA . VAL A 1 102 ? 3.614 -7.802 12.817 1.00 98.69 102 VAL A CA 1
ATOM 840 C C . VAL A 1 102 ? 4.667 -7.445 13.869 1.00 98.69 102 VAL A C 1
ATOM 842 O O . VAL A 1 102 ? 4.340 -7.345 15.051 1.00 98.69 102 VAL A O 1
ATOM 845 N N . LYS A 1 103 ? 5.915 -7.208 13.451 1.00 98.75 103 LYS A N 1
ATOM 846 C CA . LYS A 1 103 ? 7.031 -6.833 14.335 1.00 98.75 103 LYS A CA 1
ATOM 847 C C . LYS A 1 103 ? 6.753 -5.540 15.111 1.00 98.75 103 LYS A C 1
ATOM 849 O O . LYS A 1 103 ? 7.117 -5.452 16.280 1.00 98.75 103 LYS A O 1
ATOM 854 N N . HIS A 1 104 ? 6.092 -4.570 14.482 1.00 98.62 104 HIS A N 1
ATOM 855 C CA . HIS A 1 104 ? 5.735 -3.283 15.085 1.00 98.62 104 HIS A CA 1
ATOM 856 C C . HIS A 1 104 ? 4.405 -3.303 15.861 1.00 98.62 104 HIS A C 1
ATOM 858 O O . HIS A 1 104 ? 3.978 -2.276 16.383 1.00 98.62 104 HIS A O 1
ATOM 864 N N . GLY A 1 105 ? 3.726 -4.453 15.959 1.00 98.56 105 GLY A N 1
ATOM 865 C CA . GLY A 1 105 ? 2.418 -4.535 16.617 1.00 98.56 105 GLY A CA 1
ATOM 866 C C . GLY A 1 105 ? 1.314 -3.771 15.872 1.00 98.56 105 GLY A C 1
ATOM 867 O O . GLY A 1 105 ? 0.366 -3.297 16.491 1.00 98.56 105 GLY A O 1
ATOM 868 N N . LEU A 1 106 ? 1.448 -3.643 14.550 1.00 98.69 106 LEU A N 1
ATOM 869 C CA . LEU A 1 106 ? 0.531 -2.959 13.632 1.00 98.69 106 LEU A CA 1
ATOM 870 C C . LEU A 1 106 ? -0.311 -3.941 12.802 1.00 98.69 106 LEU A C 1
ATOM 872 O O . LEU A 1 106 ? -0.833 -3.577 11.752 1.00 98.69 106 LEU A O 1
ATOM 876 N N . SER A 1 107 ? -0.448 -5.191 13.249 1.00 96.62 107 SER A N 1
ATOM 877 C CA . SER A 1 107 ? -1.258 -6.211 12.567 1.00 96.62 107 SER A CA 1
ATOM 878 C C . SER A 1 107 ? -2.764 -5.910 12.566 1.00 96.62 107 SER A C 1
ATOM 880 O O . SER A 1 107 ? -3.526 -6.613 11.911 1.00 96.62 107 SER A O 1
ATOM 882 N N . ASP A 1 108 ? -3.202 -4.873 13.285 1.00 97.75 108 ASP A N 1
ATOM 883 C CA . ASP A 1 108 ? -4.554 -4.317 13.220 1.00 97.75 108 ASP A CA 1
ATOM 884 C C . ASP A 1 108 ? -4.792 -3.447 11.971 1.00 97.75 108 ASP A C 1
ATOM 886 O O . ASP A 1 108 ? -5.945 -3.183 11.619 1.00 97.75 108 ASP A O 1
ATOM 890 N N . VAL A 1 109 ? -3.723 -2.998 11.301 1.00 98.69 109 VAL A N 1
ATOM 891 C CA . VAL A 1 109 ? -3.804 -2.212 10.067 1.00 98.69 109 VAL A CA 1
ATOM 892 C C . VAL A 1 109 ? -3.989 -3.144 8.879 1.00 98.69 109 VAL A C 1
ATOM 894 O O . VAL A 1 109 ? -3.117 -3.940 8.542 1.00 98.69 109 VAL A O 1
ATOM 897 N N . LYS A 1 110 ? -5.132 -2.998 8.216 1.00 98.81 110 LYS A N 1
ATOM 898 C CA . LYS A 1 110 ? -5.556 -3.862 7.119 1.00 98.81 110 LYS A CA 1
ATOM 899 C C . LYS A 1 110 ? -4.855 -3.523 5.808 1.00 98.81 110 LYS A C 1
ATOM 901 O O . LYS A 1 110 ? -4.869 -2.357 5.402 1.00 98.81 110 LYS A O 1
ATOM 906 N N . ILE A 1 111 ? -4.319 -4.521 5.110 1.00 98.88 111 ILE A N 1
ATOM 907 C CA . ILE A 1 111 ? -3.646 -4.327 3.817 1.00 98.88 111 ILE A CA 1
ATOM 908 C C . ILE A 1 111 ? -4.661 -4.495 2.688 1.00 98.88 111 ILE A C 1
ATOM 910 O O . ILE A 1 111 ? -5.296 -5.540 2.568 1.00 98.88 111 ILE A O 1
ATOM 914 N N . ASN A 1 112 ? -4.779 -3.491 1.820 1.00 98.81 112 ASN A N 1
ATOM 915 C CA . ASN A 1 112 ? -5.500 -3.613 0.556 1.00 98.81 112 ASN A CA 1
ATOM 916 C C . ASN A 1 112 ? -4.517 -3.526 -0.615 1.00 98.81 112 ASN A C 1
ATOM 918 O O . ASN A 1 112 ? -3.574 -2.737 -0.590 1.00 98.81 112 ASN A O 1
ATOM 922 N N . ILE A 1 113 ? -4.748 -4.337 -1.639 1.00 98.69 113 ILE A N 1
ATOM 923 C CA . ILE A 1 113 ? -3.905 -4.388 -2.840 1.00 98.69 113 ILE A CA 1
ATOM 924 C C . ILE A 1 113 ? -4.535 -3.606 -3.995 1.00 98.69 113 ILE A C 1
ATOM 926 O O . ILE A 1 113 ? -5.679 -3.149 -3.888 1.00 98.69 113 ILE A O 1
ATOM 930 N N . TRP A 1 114 ? -3.812 -3.536 -5.114 1.00 98.12 114 TRP A N 1
ATOM 931 C CA . TRP A 1 114 ? -4.220 -2.942 -6.393 1.00 98.12 114 TRP A CA 1
ATOM 932 C C . TRP A 1 114 ? -4.253 -1.413 -6.416 1.00 98.12 114 TRP A C 1
ATOM 934 O O . TRP A 1 114 ? -3.438 -0.832 -7.116 1.00 98.12 114 TRP A O 1
ATOM 944 N N . ASP A 1 115 ? -5.172 -0.769 -5.693 1.00 98.44 115 ASP A N 1
ATOM 945 C CA . ASP A 1 115 ? -5.309 0.701 -5.612 1.00 98.44 115 ASP A CA 1
ATOM 946 C C . ASP A 1 115 ? -5.202 1.416 -6.976 1.00 98.44 115 ASP A C 1
ATOM 948 O O . ASP A 1 115 ? -4.495 2.412 -7.155 1.00 98.44 115 ASP A O 1
ATOM 952 N N . HIS A 1 116 ? -5.850 0.832 -7.986 1.00 97.44 116 HIS A N 1
ATOM 953 C CA . HIS A 1 116 ? -5.852 1.318 -9.363 1.00 97.44 116 HIS A CA 1
ATOM 954 C C . HIS A 1 116 ? -7.218 1.094 -10.017 1.00 97.44 116 HIS A C 1
ATOM 956 O O . HIS A 1 116 ? -8.163 0.627 -9.386 1.00 97.44 116 HIS A O 1
ATOM 962 N N . ASN A 1 117 ? -7.377 1.454 -11.285 1.00 94.81 117 ASN A N 1
ATOM 963 C CA . ASN A 1 117 ? -8.676 1.386 -11.951 1.00 94.81 117 ASN A CA 1
ATOM 964 C C . ASN A 1 117 ? -9.242 -0.049 -12.061 1.00 94.81 117 ASN A C 1
ATOM 966 O O . ASN A 1 117 ? -8.524 -1.041 -11.980 1.00 94.81 117 ASN A O 1
ATOM 970 N N . LYS A 1 118 ? -10.567 -0.187 -12.186 1.00 92.06 118 LYS A N 1
ATOM 971 C CA . LYS A 1 118 ? -11.280 -1.472 -12.012 1.00 92.06 118 LYS A CA 1
ATOM 972 C C . LYS A 1 118 ? -10.877 -2.592 -12.982 1.00 92.06 118 LYS A C 1
ATOM 974 O O . LYS A 1 118 ? -11.049 -3.760 -12.642 1.00 92.06 118 LYS A O 1
ATOM 979 N N . GLU A 1 119 ? -10.353 -2.272 -14.163 1.00 85.75 119 GLU A N 1
ATOM 980 C CA . GLU A 1 119 ? -10.219 -3.203 -15.294 1.00 85.75 119 GLU A CA 1
ATOM 981 C C . GLU A 1 119 ? -9.321 -4.423 -15.045 1.00 85.75 119 GLU A C 1
ATOM 983 O O . GLU A 1 119 ? -9.486 -5.446 -15.700 1.00 85.75 119 GLU A O 1
ATOM 988 N N . ARG A 1 120 ? -8.377 -4.351 -14.099 1.00 89.88 120 ARG A N 1
ATOM 989 C CA . ARG A 1 120 ? -7.418 -5.443 -13.838 1.00 89.88 120 ARG A CA 1
ATOM 990 C C . ARG A 1 120 ? -7.463 -5.984 -12.414 1.00 89.88 120 ARG A C 1
ATOM 992 O O . ARG A 1 120 ? -6.628 -6.809 -12.050 1.00 89.88 120 ARG A O 1
ATOM 999 N N . VAL A 1 121 ? -8.488 -5.615 -11.641 1.00 93.56 121 VAL A N 1
ATOM 1000 C CA . VAL A 1 121 ? -8.714 -6.087 -10.261 1.00 93.56 121 VAL A CA 1
ATOM 1001 C C . VAL A 1 121 ? -8.610 -7.615 -10.158 1.00 93.56 121 VAL A C 1
ATOM 1003 O O . VAL A 1 121 ? -7.906 -8.133 -9.294 1.00 93.56 121 VAL A O 1
ATOM 1006 N N . VAL A 1 122 ? -9.281 -8.351 -11.054 1.00 94.62 122 VAL A N 1
ATOM 1007 C CA . VAL A 1 122 ? -9.337 -9.824 -11.003 1.00 94.62 122 VAL A CA 1
ATOM 1008 C C . VAL A 1 122 ? -8.000 -10.464 -11.381 1.00 94.62 122 VAL A C 1
ATOM 1010 O O . VAL A 1 122 ? -7.568 -11.417 -10.732 1.00 94.62 122 VAL A O 1
ATOM 1013 N N . GLU A 1 123 ? -7.337 -9.958 -12.423 1.00 95.12 123 GLU A N 1
ATOM 1014 C CA . GLU A 1 123 ? -6.011 -10.427 -12.854 1.00 95.12 123 GLU A CA 1
ATOM 1015 C C . GLU A 1 123 ? -4.980 -10.242 -11.735 1.00 95.12 123 GLU A C 1
ATOM 1017 O O . GLU A 1 123 ? -4.225 -11.161 -11.399 1.00 95.12 123 GLU A O 1
ATOM 1022 N N . TRP A 1 124 ? -5.003 -9.063 -11.117 1.00 97.69 124 TRP A N 1
ATOM 1023 C CA . TRP A 1 124 ? -4.106 -8.699 -10.037 1.00 97.69 124 TRP A CA 1
ATOM 1024 C C . TRP A 1 124 ? -4.324 -9.578 -8.804 1.00 97.69 124 TRP A C 1
ATOM 1026 O O . TRP A 1 124 ? -3.389 -10.210 -8.308 1.00 97.69 124 TRP A O 1
ATOM 1036 N N . ALA A 1 125 ? -5.583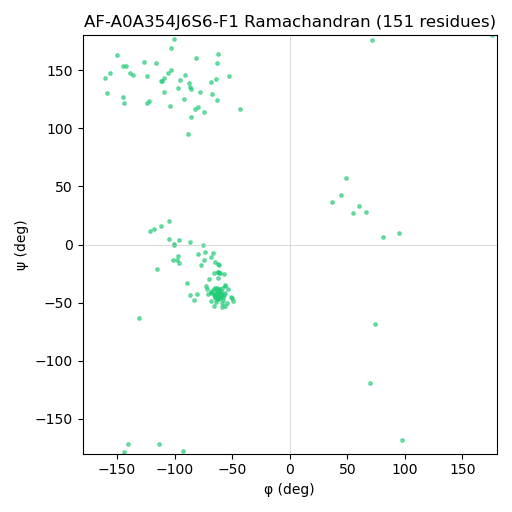 -9.721 -8.377 1.00 97.56 125 ALA A N 1
ATOM 1037 C CA . ALA A 1 125 ? -5.967 -10.559 -7.246 1.00 97.56 125 ALA A CA 1
ATOM 1038 C C . ALA A 1 125 ? -5.539 -12.021 -7.421 1.00 97.56 125 ALA A C 1
ATOM 1040 O O . ALA A 1 125 ? -4.992 -12.604 -6.492 1.00 97.56 125 ALA A O 1
ATOM 1041 N N . ARG A 1 126 ? -5.723 -12.602 -8.617 1.00 97.88 126 ARG A N 1
ATOM 1042 C CA . ARG A 1 126 ? -5.325 -13.992 -8.915 1.00 97.88 126 ARG A CA 1
ATOM 1043 C C . ARG A 1 126 ? -3.824 -14.237 -8.787 1.00 97.88 126 ARG A C 1
ATOM 1045 O O . ARG A 1 126 ? -3.420 -15.365 -8.523 1.00 97.88 126 ARG A O 1
ATOM 1052 N N . THR A 1 127 ? -3.009 -13.211 -9.012 1.00 98.19 127 THR A N 1
ATOM 1053 C CA . THR A 1 127 ? -1.551 -13.325 -8.894 1.00 98.19 127 THR A CA 1
ATOM 1054 C C . THR A 1 127 ? -1.108 -13.227 -7.437 1.00 98.19 127 THR A C 1
ATOM 1056 O O . THR A 1 127 ? -0.233 -13.981 -6.995 1.00 98.19 127 THR A O 1
ATOM 1059 N N . ILE A 1 128 ? -1.709 -12.296 -6.691 1.00 98.38 128 ILE A N 1
ATOM 1060 C CA . ILE A 1 128 ? -1.282 -11.981 -5.330 1.00 98.38 128 ILE A CA 1
ATOM 1061 C C . ILE A 1 128 ? -1.882 -12.941 -4.307 1.00 98.38 128 ILE A C 1
ATOM 1063 O O . ILE A 1 128 ? -1.123 -13.430 -3.476 1.00 98.38 128 ILE A O 1
ATOM 1067 N N . ILE A 1 129 ? -3.191 -13.208 -4.356 1.00 98.31 129 ILE A N 1
ATOM 1068 C CA . ILE A 1 129 ? -3.932 -13.954 -3.329 1.00 98.31 129 ILE A CA 1
ATOM 1069 C C . ILE A 1 129 ? -3.825 -15.456 -3.596 1.00 98.31 129 ILE A C 1
ATOM 1071 O O . ILE A 1 129 ? -4.418 -15.987 -4.536 1.00 98.31 129 ILE A O 1
ATOM 1075 N N . ASP A 1 130 ? -3.085 -16.152 -2.740 1.00 98.06 130 ASP A N 1
ATOM 1076 C CA . ASP A 1 130 ? -2.997 -17.608 -2.729 1.00 98.06 130 ASP A CA 1
ATOM 1077 C C . ASP A 1 130 ? -2.965 -18.160 -1.296 1.00 98.06 130 ASP A C 1
ATOM 1079 O O . ASP A 1 130 ? -3.161 -17.437 -0.324 1.00 98.06 130 ASP A O 1
ATOM 1083 N N . LYS A 1 131 ? -2.705 -19.465 -1.146 1.00 97.81 131 LYS A N 1
ATOM 1084 C CA . LYS A 1 131 ? -2.668 -20.126 0.170 1.00 97.81 131 LYS A CA 1
ATOM 1085 C C . LYS A 1 131 ? -1.666 -19.507 1.155 1.00 97.81 131 LYS A C 1
ATOM 1087 O O . LYS A 1 131 ? -1.825 -19.703 2.356 1.00 97.81 131 LYS A O 1
ATOM 1092 N N . GLU A 1 132 ? -0.619 -18.847 0.670 1.00 97.31 132 GLU A N 1
ATOM 1093 C CA . GLU A 1 132 ? 0.430 -18.248 1.495 1.00 97.31 132 GLU A CA 1
ATOM 1094 C C . GLU A 1 132 ? 0.049 -16.829 1.942 1.00 97.31 132 GLU A C 1
ATOM 1096 O O . GLU A 1 132 ? 0.228 -16.481 3.114 1.00 97.31 132 GLU A O 1
ATOM 1101 N N . THR A 1 133 ? -0.504 -16.029 1.028 1.00 98.25 133 THR A N 1
ATOM 1102 C CA . THR A 1 133 ? -0.738 -14.585 1.205 1.00 98.25 133 THR A CA 1
ATOM 1103 C C . THR A 1 133 ? -2.179 -14.200 1.541 1.00 98.25 133 THR A C 1
ATOM 1105 O O . THR A 1 133 ? -2.390 -13.074 1.979 1.00 98.25 133 THR A O 1
ATOM 1108 N N . ASP A 1 134 ? -3.161 -15.098 1.400 1.00 98.06 134 ASP A N 1
ATOM 1109 C CA . ASP A 1 134 ? -4.589 -14.826 1.665 1.00 98.06 134 ASP A CA 1
ATOM 1110 C C . ASP A 1 134 ? -4.823 -14.190 3.044 1.00 98.06 134 ASP A C 1
ATOM 1112 O O . ASP A 1 134 ? -5.463 -13.153 3.170 1.00 98.06 134 ASP A O 1
ATOM 1116 N N . ARG A 1 135 ? -4.169 -14.721 4.081 1.00 97.62 135 ARG A N 1
ATOM 1117 C CA . ARG A 1 135 ? -4.246 -14.188 5.453 1.00 97.62 135 ARG A CA 1
ATOM 1118 C C . ARG A 1 135 ? -3.588 -12.815 5.662 1.00 97.62 135 ARG A C 1
ATOM 1120 O O . ARG A 1 135 ? -3.672 -12.276 6.763 1.00 97.62 135 ARG A O 1
ATOM 1127 N N . MET A 1 136 ? -2.832 -12.324 4.683 1.00 98.50 136 MET A N 1
ATOM 1128 C CA . MET A 1 136 ? -2.103 -11.052 4.749 1.00 98.50 136 MET A CA 1
ATOM 1129 C C . MET A 1 136 ? -2.879 -9.911 4.089 1.00 98.50 136 MET A C 1
ATOM 1131 O O . MET A 1 136 ? -2.447 -8.767 4.187 1.00 98.50 136 MET A O 1
ATOM 1135 N N . ILE A 1 137 ? -3.971 -10.213 3.381 1.00 98.50 137 ILE A N 1
ATOM 1136 C CA . ILE A 1 137 ? -4.673 -9.275 2.506 1.00 98.50 137 ILE A CA 1
ATOM 1137 C C . ILE A 1 137 ? -6.125 -9.171 2.964 1.00 98.50 137 ILE A C 1
ATOM 1139 O O . ILE A 1 137 ? -6.854 -10.155 3.010 1.00 98.50 137 ILE A O 1
ATOM 1143 N N . ASP A 1 138 ? -6.564 -7.955 3.268 1.00 98.50 138 ASP A N 1
ATOM 1144 C CA . ASP A 1 138 ? -7.905 -7.672 3.781 1.00 98.50 138 ASP A CA 1
ATOM 1145 C C . ASP A 1 138 ? -8.883 -7.204 2.700 1.00 98.50 138 ASP A C 1
ATOM 1147 O O . ASP A 1 138 ? -10.090 -7.108 2.948 1.00 98.50 138 ASP A O 1
ATOM 1151 N N . GLY A 1 139 ? -8.383 -6.846 1.517 1.00 97.62 139 GLY A N 1
ATOM 1152 C CA . GLY A 1 139 ? -9.221 -6.346 0.440 1.00 97.62 139 GLY A CA 1
ATOM 1153 C C . GLY A 1 139 ? -8.460 -5.899 -0.799 1.00 97.62 139 GLY A C 1
ATOM 1154 O O . GLY A 1 139 ? -7.234 -5.942 -0.873 1.00 97.62 139 GLY A O 1
ATOM 1155 N N . ILE A 1 140 ? -9.227 -5.443 -1.784 1.00 98.06 140 ILE A N 1
ATOM 1156 C CA . ILE A 1 140 ? -8.721 -4.880 -3.032 1.00 98.06 140 ILE A CA 1
ATOM 1157 C C . ILE A 1 140 ? -9.319 -3.480 -3.168 1.00 98.06 140 ILE A C 1
ATOM 1159 O O . ILE A 1 140 ? -10.541 -3.330 -3.134 1.00 98.06 140 ILE A O 1
ATOM 1163 N N . ALA A 1 141 ? -8.467 -2.463 -3.273 1.00 98.06 141 ALA A N 1
ATOM 1164 C CA . ALA A 1 141 ? -8.877 -1.078 -3.495 1.00 98.06 141 ALA A CA 1
ATOM 1165 C C . ALA A 1 141 ? -8.933 -0.788 -4.999 1.00 98.06 141 ALA A C 1
ATOM 1167 O O . ALA A 1 141 ? -8.138 -1.347 -5.751 1.00 98.06 141 ALA A O 1
ATOM 1168 N N . PHE A 1 142 ? -9.858 0.062 -5.451 1.00 96.88 142 PHE A N 1
ATOM 1169 C CA . PHE A 1 142 ? -9.933 0.443 -6.860 1.00 96.88 142 PHE A CA 1
ATOM 1170 C C . PHE A 1 142 ? -10.367 1.895 -7.075 1.00 96.88 142 PHE A C 1
ATOM 1172 O O . PHE A 1 142 ? -11.105 2.473 -6.278 1.00 96.88 142 PHE A O 1
ATOM 1179 N N . HIS A 1 143 ? -9.942 2.452 -8.207 1.00 95.88 143 HIS A N 1
ATOM 1180 C CA . HIS A 1 143 ? -10.301 3.774 -8.716 1.00 95.88 143 HIS A CA 1
ATOM 118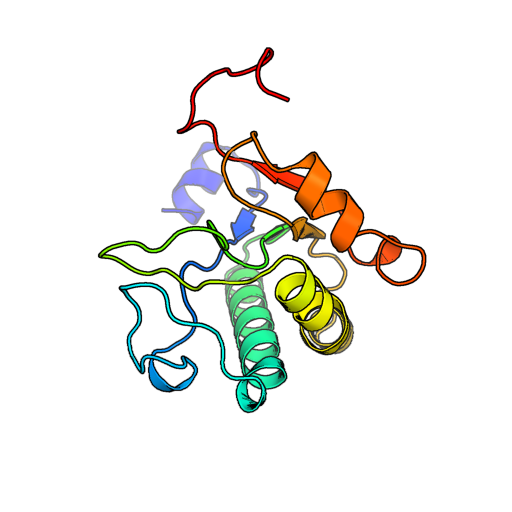1 C C . HIS A 1 143 ? -11.324 3.666 -9.854 1.00 95.88 143 HIS A C 1
ATOM 1183 O O . HIS A 1 143 ? -11.593 2.585 -10.384 1.00 95.88 143 HIS A O 1
ATOM 1189 N N . TRP A 1 144 ? -11.901 4.800 -10.252 1.00 92.62 144 TRP A N 1
ATOM 1190 C CA . TRP A 1 144 ? -12.928 4.868 -11.298 1.00 92.62 144 TRP A CA 1
ATOM 1191 C C . TRP A 1 144 ? -12.524 5.696 -12.523 1.00 92.62 144 TRP A C 1
ATOM 1193 O O . TRP A 1 144 ? -13.395 6.064 -13.306 1.00 92.62 144 TRP A O 1
ATOM 1203 N N . TYR A 1 145 ? -11.244 6.050 -12.696 1.00 87.62 145 TYR A N 1
ATOM 1204 C CA . TYR A 1 145 ? -10.830 6.966 -13.770 1.00 87.62 145 TYR A CA 1
ATOM 1205 C C . TYR A 1 145 ? -11.044 6.390 -15.168 1.00 87.62 145 TYR A C 1
ATOM 1207 O O . TYR A 1 145 ? -11.217 7.154 -16.113 1.00 87.62 145 TYR A O 1
ATOM 1215 N N . SER A 1 146 ? -11.075 5.062 -15.300 1.00 81.44 146 SER A N 1
ATOM 1216 C CA . SER A 1 146 ? -11.428 4.408 -16.557 1.00 81.44 146 SER A CA 1
ATOM 1217 C C . SER A 1 146 ? -12.935 4.484 -16.860 1.00 81.44 146 SER A C 1
ATOM 1219 O O . SER A 1 146 ? -13.327 4.326 -18.001 1.00 81.44 146 SER A O 1
ATOM 1221 N N . GLY A 1 147 ? -13.800 4.851 -15.910 1.00 71.94 147 GLY A N 1
ATOM 1222 C CA . GLY A 1 147 ? -15.256 4.898 -16.093 1.00 71.94 147 GLY A CA 1
ATOM 1223 C C . GLY A 1 147 ? -15.957 3.642 -15.567 1.00 71.94 147 GLY A C 1
ATOM 1224 O O . GLY A 1 147 ? -15.380 2.854 -14.814 1.00 71.94 147 GLY A O 1
ATOM 1225 N N . ASP A 1 148 ? -17.241 3.460 -15.891 1.00 66.56 148 ASP A N 1
ATOM 1226 C CA . ASP A 1 148 ? -18.055 2.398 -15.281 1.00 66.56 148 ASP A CA 1
ATOM 1227 C C . ASP A 1 148 ? -17.625 0.991 -15.708 1.00 66.56 148 ASP A C 1
ATOM 1229 O O . ASP A 1 148 ? -17.515 0.121 -14.844 1.00 66.56 148 ASP A O 1
ATOM 1233 N N . HIS A 1 149 ? -17.312 0.808 -16.997 1.00 59.03 149 HIS A N 1
ATOM 1234 C CA . HIS A 1 149 ? -16.736 -0.393 -17.624 1.00 59.03 149 HIS A CA 1
ATOM 1235 C C . HIS A 1 149 ? -17.213 -1.755 -17.078 1.00 59.03 149 HIS A C 1
ATOM 1237 O O . HIS A 1 149 ? -16.454 -2.720 -17.066 1.00 59.03 149 HIS A O 1
ATOM 1243 N N . PHE A 1 150 ? -18.490 -1.877 -16.700 1.00 55.09 150 PHE A N 1
ATOM 1244 C CA . PHE A 1 150 ? 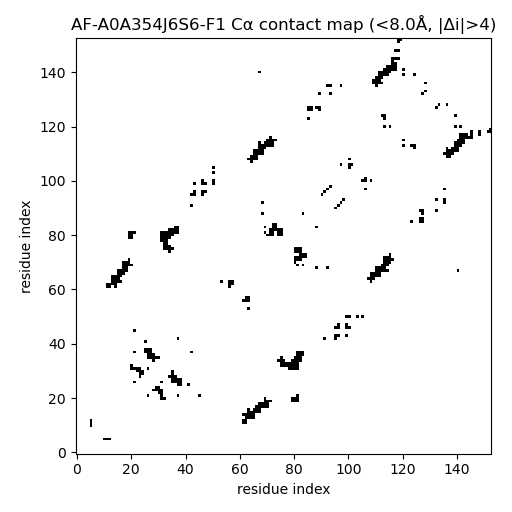-19.081 -3.161 -16.297 1.00 55.09 150 PHE A CA 1
ATOM 1245 C C . PHE A 1 150 ? -19.063 -4.217 -17.419 1.00 55.09 150 PHE A C 1
ATOM 1247 O O . PHE A 1 150 ? -19.201 -5.400 -17.133 1.00 55.09 150 PHE A O 1
ATOM 1254 N N . GLU A 1 151 ? -18.872 -3.802 -18.677 1.00 52.19 151 GLU A N 1
ATOM 1255 C CA . GLU A 1 151 ? -18.842 -4.687 -19.851 1.00 52.19 151 GLU A CA 1
ATOM 1256 C C . GLU A 1 151 ? -17.430 -5.029 -20.361 1.00 52.19 151 GLU A C 1
ATOM 1258 O O . GLU A 1 151 ? -17.301 -5.764 -21.336 1.00 52.19 151 GLU A O 1
ATOM 1263 N N . ALA A 1 152 ? -16.368 -4.507 -19.734 1.00 49.44 152 ALA A N 1
ATOM 1264 C CA . ALA A 1 152 ? -14.981 -4.734 -20.166 1.00 49.44 152 ALA A CA 1
ATOM 1265 C C . ALA A 1 152 ? -14.156 -5.592 -19.183 1.00 49.44 152 ALA A C 1
ATOM 1267 O O . ALA A 1 152 ? -12.928 -5.591 -19.266 1.00 49.44 152 ALA A O 1
ATOM 1268 N N . LEU A 1 153 ? -14.826 -6.294 -18.260 1.00 44.94 153 LEU A N 1
ATOM 1269 C CA . LEU A 1 153 ? -14.231 -7.237 -17.301 1.00 44.94 153 LEU A CA 1
ATOM 1270 C C . LEU A 1 153 ? -14.271 -8.681 -17.813 1.00 44.94 153 LEU A C 1
ATOM 1272 O O . LEU A 1 153 ? -15.354 -9.115 -18.264 1.00 44.94 153 LEU A O 1
#

Secondary structure (DSSP, 8-state):
-HHHHHHHHTS--EEEE--S---GGGBTTSSSBS---B-GGGHHHHHHHHHHHHHHHHHTT-EEEEEESSSSTT---SSB-----HHHHHHHIIIIIHHHHHHTT-TTSEEEEEEEEGGGHHHHHHHH-STTTGGG--EE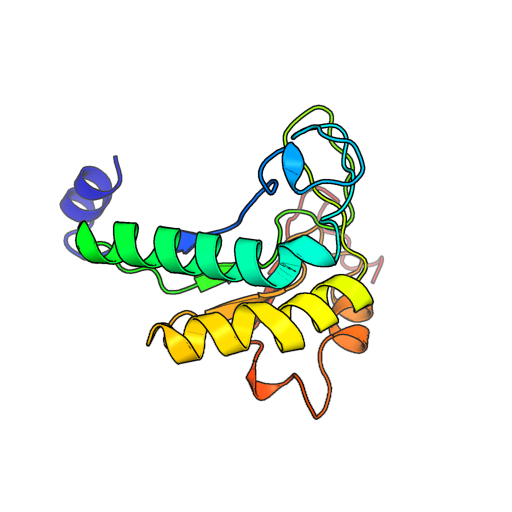EEE-TT---TT--

Mean predicted aligned error: 3.36 Å

Sequence (153 aa):
FLRAAEKERGESLDIMLSPWTPPAFMKTNEERAHGGKLKPEYREFWAEYICRYIEEYKREGFKVSRLTVQNEPAAVQTWDSCIYTAGEEKEFIKDALYPALVKHGLSDVKINIWDHNKERVVEWARTIIDKETDRMIDGIAFHWYSGDHFEAL

Radius of gyration: 15.9 Å; Cα contacts (8 Å, |Δi|>4): 265; chains: 1; bounding box: 37×40×38 Å

Foldseek 3Di:
DLVVVCVVVVHADADEEAALADQLVQFPNSDQAQATAGDPVCLQVVLLVVLVVCVVCVVVVHHHQEYEQHAQQPDHGRHGHYHDDLQRSLCSLQVHNQVNCVVSVNLNYAYAYDNEADLCQPVSCVSRDDPRCVSSHDYYHYDAPVHDPPPRD

Nearest PDB structures (foldseek):
  2wnw-assembly1_B  TM=9.387E-01  e=1.027E-17  Salmonella enterica subsp. enterica serovar Typhimurium str. LT2
  7n6o-assembly2_B  TM=8.992E-01  e=6.893E-11  Acetivibrio clariflavus DSM 19732
  5ngk-assembly1_A  TM=8.914E-01  e=1.598E-10  Bacteroides thetaiotaomicron
  5ngl-assembly2_B  TM=8.755E-01  e=1.016E-10  Bacteroides thetaiotaomicron
  2y24-assembly1_A  TM=8.699E-01  e=3.432E-08  Dickeya chrysanthemi

Solvent-accessible surface area (backbone atoms only — not comparable to full-atom values): 8372 Å² total; per-residue (Å²): 108,70,72,58,53,25,61,72,70,72,48,86,57,81,35,70,47,64,45,40,48,68,62,25,88,44,24,73,64,58,37,37,34,64,13,40,28,73,36,78,92,37,45,55,59,51,24,48,51,52,48,50,54,53,48,53,41,44,73,77,71,43,48,68,43,34,34,35,83,34,37,32,20,87,42,72,34,94,46,64,10,28,40,45,52,50,64,55,49,36,49,42,42,66,77,18,37,52,57,38,25,52,76,69,72,40,70,77,44,36,35,22,42,65,36,27,49,63,76,48,53,68,65,41,46,65,66,39,54,43,97,84,41,44,93,65,51,72,47,76,42,66,43,62,88,84,51,85,63,83,85,69,109

pLDDT: mean 95.8, std 9.0, range [44.94, 98.88]